Protein AF-A0A9D4BBD5-F1 (afdb_monomer_lite)

pLDDT: mean 76.45, std 22.42, range [34.75, 98.12]

Structure (mmCIF, N/CA/C/O backbone):
data_AF-A0A9D4BBD5-F1
#
_entry.id   AF-A0A9D4BBD5-F1
#
loop_
_atom_site.group_PDB
_atom_site.id
_atom_site.type_symbol
_atom_site.label_atom_id
_atom_site.label_alt_id
_atom_site.label_comp_id
_atom_site.label_asym_id
_atom_site.label_entity_id
_atom_site.label_seq_id
_atom_site.pdbx_PDB_ins_code
_atom_site.Cartn_x
_atom_site.Cartn_y
_atom_site.Cartn_z
_atom_site.occupancy
_atom_site.B_iso_or_equiv
_atom_site.auth_seq_id
_atom_site.auth_comp_id
_atom_site.auth_asym_id
_atom_site.auth_atom_id
_atom_site.pdbx_PDB_model_num
ATOM 1 N N . MET A 1 1 ? 17.693 -8.709 -2.423 1.00 61.81 1 MET A N 1
ATOM 2 C CA . MET A 1 1 ? 16.543 -8.098 -3.123 1.00 61.81 1 MET A CA 1
ATOM 3 C C . MET A 1 1 ? 15.801 -7.257 -2.098 1.00 61.81 1 MET A C 1
ATOM 5 O O . MET A 1 1 ? 15.710 -7.699 -0.963 1.00 61.81 1 MET A O 1
ATOM 9 N N . ILE A 1 2 ? 15.401 -6.033 -2.442 1.00 76.94 2 ILE A N 1
ATOM 10 C CA . ILE A 1 2 ? 14.600 -5.162 -1.566 1.00 76.94 2 ILE A CA 1
ATOM 11 C C . ILE A 1 2 ? 13.135 -5.451 -1.914 1.00 76.94 2 ILE A C 1
ATOM 13 O O . ILE A 1 2 ? 12.805 -5.422 -3.101 1.00 76.94 2 ILE A O 1
ATOM 17 N N . ASN A 1 3 ? 12.301 -5.802 -0.932 1.00 79.50 3 ASN A N 1
ATOM 18 C CA . ASN A 1 3 ? 10.923 -6.279 -1.152 1.00 79.50 3 ASN A CA 1
ATOM 19 C C . ASN A 1 3 ? 9.856 -5.194 -0.930 1.00 79.50 3 ASN A C 1
ATOM 21 O O . ASN A 1 3 ? 8.696 -5.408 -1.249 1.00 79.50 3 ASN A O 1
ATOM 25 N N . ASP A 1 4 ? 10.232 -4.016 -0.440 1.00 87.38 4 ASP A N 1
ATOM 26 C CA . ASP A 1 4 ? 9.368 -2.835 -0.409 1.00 87.38 4 ASP A CA 1
ATOM 27 C C . ASP A 1 4 ? 9.557 -1.963 -1.664 1.00 87.38 4 ASP A C 1
ATOM 29 O O . ASP A 1 4 ? 10.387 -2.261 -2.533 1.00 87.38 4 ASP A O 1
ATOM 33 N N . ALA A 1 5 ? 8.754 -0.907 -1.774 1.00 89.25 5 ALA A N 1
ATOM 34 C CA . ALA A 1 5 ? 8.860 0.108 -2.817 1.00 89.25 5 ALA A CA 1
ATOM 35 C C . ALA A 1 5 ? 8.624 1.486 -2.189 1.00 89.25 5 ALA A C 1
ATOM 37 O O . ALA A 1 5 ? 7.605 1.684 -1.538 1.00 89.25 5 ALA A O 1
ATOM 38 N N . GLU A 1 6 ? 9.571 2.414 -2.341 1.00 87.88 6 GLU A N 1
ATOM 39 C CA . GLU A 1 6 ? 9.406 3.794 -1.860 1.00 87.88 6 GLU A CA 1
ATOM 40 C C . GLU A 1 6 ? 8.250 4.494 -2.577 1.00 87.88 6 GLU A C 1
ATOM 42 O O . GLU A 1 6 ? 7.918 4.140 -3.709 1.00 87.88 6 GLU A O 1
ATOM 47 N N . ASN A 1 7 ? 7.652 5.501 -1.934 1.00 84.88 7 ASN A N 1
ATOM 48 C CA . ASN A 1 7 ? 6.602 6.293 -2.563 1.00 84.88 7 ASN A CA 1
ATOM 49 C C . ASN A 1 7 ? 7.083 6.891 -3.900 1.00 84.88 7 ASN A C 1
ATOM 51 O O . ASN A 1 7 ? 8.047 7.660 -3.934 1.00 84.88 7 ASN A O 1
ATOM 55 N N . GLY A 1 8 ? 6.406 6.532 -4.991 1.00 83.06 8 GLY A N 1
ATOM 56 C CA . GLY A 1 8 ? 6.759 6.945 -6.352 1.00 83.06 8 GLY A CA 1
ATOM 57 C C . GLY A 1 8 ? 7.744 6.021 -7.082 1.00 83.06 8 GLY A C 1
ATOM 58 O O . GLY A 1 8 ? 8.086 6.299 -8.232 1.00 83.06 8 GLY A O 1
ATOM 59 N N . ASP A 1 9 ? 8.188 4.918 -6.471 1.00 89.12 9 ASP A N 1
ATOM 60 C CA . ASP A 1 9 ? 8.909 3.853 -7.177 1.00 89.12 9 ASP A CA 1
ATOM 61 C C . ASP A 1 9 ? 7.952 3.131 -8.143 1.00 89.12 9 ASP A C 1
ATOM 63 O O . ASP A 1 9 ? 6.823 2.794 -7.792 1.00 89.12 9 ASP A O 1
ATOM 67 N N . ALA A 1 10 ? 8.407 2.835 -9.363 1.00 88.06 10 ALA A N 1
ATOM 68 C CA . ALA A 1 10 ? 7.608 2.138 -10.378 1.00 88.06 10 ALA A CA 1
ATOM 69 C C . ALA A 1 10 ? 7.126 0.738 -9.941 1.00 88.06 10 ALA A C 1
ATOM 71 O O . ALA A 1 10 ? 6.168 0.192 -10.496 1.00 88.06 10 ALA A O 1
ATOM 72 N N . LYS A 1 11 ? 7.799 0.133 -8.958 1.00 92.06 11 LYS A N 1
ATOM 73 C CA . LYS A 1 11 ? 7.428 -1.155 -8.370 1.00 92.06 11 LYS A CA 1
ATOM 74 C C 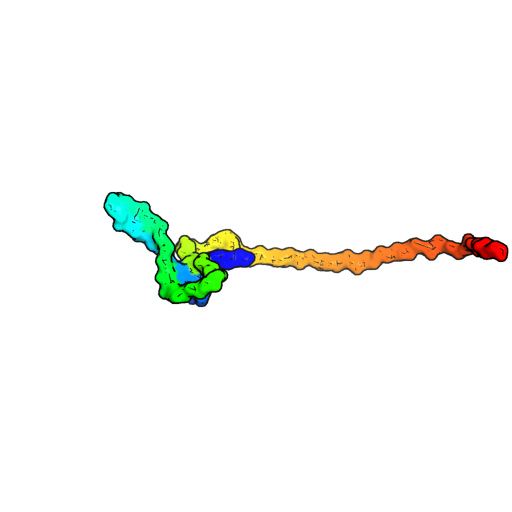. LYS A 1 11 ? 6.349 -1.031 -7.308 1.00 92.06 11 LYS A C 1
ATOM 76 O O . LYS A 1 11 ? 5.817 -2.062 -6.915 1.00 92.06 11 LYS A O 1
ATOM 81 N N . GLN A 1 12 ? 6.031 0.173 -6.834 1.00 94.62 12 GLN A N 1
ATOM 82 C CA . GLN A 1 12 ? 4.897 0.367 -5.948 1.00 94.62 12 GLN A CA 1
ATOM 83 C C . GLN A 1 12 ? 3.621 0.032 -6.721 1.00 94.62 12 GLN A C 1
ATOM 85 O O . GLN A 1 12 ? 3.343 0.574 -7.791 1.00 94.62 12 GLN A O 1
ATOM 90 N N . ASN A 1 13 ? 2.855 -0.905 -6.183 1.00 96.25 13 ASN A N 1
ATOM 91 C CA . ASN A 1 13 ? 1.562 -1.292 -6.737 1.00 96.25 13 ASN A CA 1
ATOM 92 C C . ASN A 1 13 ? 0.472 -1.359 -5.667 1.00 96.25 13 ASN A C 1
ATOM 94 O O . ASN A 1 13 ? -0.698 -1.556 -5.990 1.00 96.25 13 ASN A O 1
ATOM 98 N N . CYS A 1 14 ? 0.840 -1.147 -4.404 1.00 96.56 14 CYS A N 1
ATOM 99 C CA . CYS A 1 14 ? -0.070 -1.112 -3.279 1.00 96.56 14 CYS A CA 1
ATOM 100 C C . CYS A 1 14 ? 0.196 0.088 -2.364 1.00 96.56 14 CYS A C 1
ATOM 102 O O . CYS A 1 14 ? 1.307 0.616 -2.280 1.00 96.56 14 CYS A O 1
ATOM 104 N N . VAL A 1 15 ? -0.836 0.471 -1.616 1.00 95.56 15 VAL A N 1
ATOM 105 C CA . VAL A 1 15 ? -0.784 1.444 -0.522 1.00 95.56 15 VAL A CA 1
ATOM 106 C C . VAL A 1 15 ? -1.342 0.822 0.754 1.00 95.56 15 VAL A C 1
ATOM 108 O O . VAL A 1 15 ? -2.319 0.072 0.722 1.00 95.56 15 VAL A O 1
ATOM 111 N N . MET A 1 16 ? -0.735 1.156 1.891 1.00 95.06 16 MET A N 1
ATOM 112 C CA . MET A 1 16 ? -1.217 0.744 3.209 1.00 95.06 16 MET A CA 1
ATOM 113 C C . MET A 1 16 ? -2.041 1.858 3.836 1.00 95.06 16 MET A C 1
ATOM 115 O O . MET A 1 16 ? -1.612 3.011 3.876 1.00 95.06 16 MET A O 1
ATOM 119 N N . LYS A 1 17 ? -3.225 1.517 4.342 1.00 94.75 17 LYS A N 1
ATOM 120 C CA . LYS A 1 17 ? -4.110 2.455 5.037 1.00 94.75 17 LYS A CA 1
ATOM 121 C C . LYS A 1 17 ? -4.650 1.810 6.303 1.00 94.75 17 LYS A C 1
ATOM 123 O O . LYS A 1 17 ? -4.946 0.617 6.319 1.00 94.75 17 LYS A O 1
ATOM 128 N N . ILE A 1 18 ? -4.806 2.614 7.349 1.00 96.38 18 ILE A N 1
ATOM 129 C CA . ILE A 1 18 ? -5.605 2.223 8.510 1.00 96.38 18 ILE A CA 1
ATOM 130 C C . ILE A 1 18 ? -7.056 2.584 8.194 1.00 96.38 18 ILE A C 1
ATOM 132 O O . ILE A 1 18 ? -7.358 3.743 7.916 1.00 96.38 18 ILE A O 1
ATOM 136 N N . VAL A 1 19 ? -7.939 1.593 8.210 1.00 97.75 19 VAL A N 1
ATOM 137 C CA . VAL A 1 19 ? -9.376 1.749 7.975 1.00 97.75 19 VAL A CA 1
ATOM 138 C C . VAL A 1 19 ? -10.114 1.406 9.260 1.00 97.75 19 VAL A C 1
ATOM 140 O O . VAL A 1 19 ? -9.887 0.353 9.850 1.00 97.75 19 VAL A O 1
ATOM 143 N N . GLU A 1 20 ? -10.9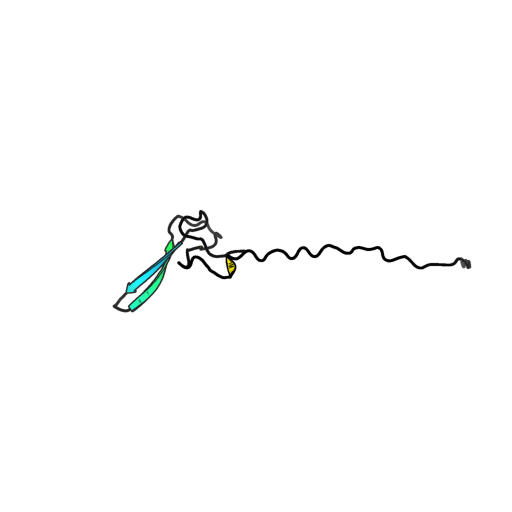96 2.293 9.711 1.00 98.12 20 GLU A N 1
ATOM 144 C CA . GLU A 1 20 ? -11.836 2.030 10.876 1.00 98.12 20 GLU A CA 1
ATOM 145 C C . GLU A 1 20 ? -13.126 1.324 10.449 1.00 98.12 20 GLU A C 1
ATOM 147 O O . GLU A 1 20 ? -13.897 1.841 9.642 1.00 98.12 20 GLU A O 1
ATOM 152 N N . VAL A 1 21 ? -13.370 0.140 11.010 1.00 97.38 21 VAL A N 1
ATOM 153 C CA . VAL A 1 21 ? -14.598 -0.635 10.801 1.00 97.38 21 VAL A CA 1
ATOM 154 C C . VAL A 1 21 ? -15.175 -0.957 12.169 1.00 97.38 21 VAL A C 1
ATOM 156 O O . VAL A 1 21 ? -14.492 -1.540 13.008 1.00 97.38 21 VAL A O 1
ATOM 159 N N . ASN A 1 22 ? -16.424 -0.557 12.424 1.00 97.31 22 ASN A N 1
ATOM 160 C CA . ASN A 1 22 ? -17.091 -0.759 13.717 1.00 97.31 22 ASN A CA 1
ATOM 161 C C . ASN A 1 22 ? -16.247 -0.276 14.914 1.00 97.31 22 ASN A C 1
ATOM 163 O O . ASN A 1 22 ? -16.100 -0.991 15.905 1.00 97.31 22 ASN A O 1
ATOM 167 N N . LYS A 1 23 ? -15.667 0.929 14.811 1.00 97.25 23 LYS A N 1
ATOM 168 C CA . LYS A 1 23 ? -14.783 1.530 15.832 1.00 97.25 23 LYS A CA 1
ATOM 169 C C . LYS A 1 23 ? -13.489 0.754 16.106 1.00 97.25 23 LYS A C 1
ATOM 171 O O . LYS A 1 23 ? -12.842 0.974 17.125 1.00 97.25 23 LYS A O 1
ATOM 176 N N . THR A 1 24 ? -13.113 -0.162 15.218 1.00 97.88 24 THR A N 1
ATOM 177 C CA . THR A 1 24 ? -11.891 -0.960 15.335 1.00 97.88 24 THR A CA 1
ATOM 178 C C . THR A 1 24 ? -10.955 -0.623 14.169 1.00 97.88 24 THR A C 1
ATOM 180 O O . THR A 1 24 ? -11.366 -0.753 13.011 1.00 97.88 24 THR A O 1
ATOM 183 N N . PRO A 1 25 ? -9.706 -0.191 14.421 1.00 98.12 25 PRO A N 1
ATOM 184 C CA . PRO A 1 25 ? -8.747 0.111 13.362 1.00 98.12 25 PRO A CA 1
ATOM 185 C C . PRO A 1 25 ? -8.186 -1.173 12.740 1.00 98.12 25 PRO A C 1
ATOM 187 O O . PRO A 1 25 ? -7.743 -2.077 13.444 1.00 98.12 25 PRO A O 1
ATOM 190 N N . HIS A 1 26 ? -8.188 -1.239 11.411 1.00 97.94 26 HIS A N 1
ATOM 191 C CA . HIS A 1 26 ? -7.668 -2.351 10.621 1.00 97.94 26 HIS A CA 1
ATOM 192 C C . HIS A 1 26 ? -6.583 -1.835 9.689 1.00 97.94 26 HIS A C 1
ATOM 194 O O . HIS A 1 26 ? -6.758 -0.810 9.036 1.00 97.94 26 HIS A O 1
ATOM 200 N N . LEU A 1 27 ? -5.465 -2.547 9.604 1.00 96.62 27 LEU A N 1
ATOM 201 C CA . LEU A 1 27 ? -4.431 -2.243 8.629 1.00 96.62 27 LEU A CA 1
ATOM 202 C C . LEU A 1 27 ? -4.742 -2.997 7.333 1.00 96.62 27 LEU A C 1
ATOM 204 O O . LEU A 1 27 ? -4.764 -4.226 7.323 1.00 96.62 27 LEU A O 1
ATOM 208 N N . CYS A 1 28 ? -4.992 -2.260 6.255 1.00 96.62 28 CYS A N 1
ATOM 209 C CA . CYS A 1 28 ? -5.415 -2.817 4.977 1.00 96.62 28 CYS A CA 1
ATOM 210 C C . CYS A 1 28 ? -4.475 -2.392 3.847 1.00 96.62 28 CYS A C 1
ATOM 212 O O . CYS A 1 28 ? -4.055 -1.233 3.766 1.00 96.62 28 CYS A O 1
ATOM 214 N N . THR A 1 29 ? -4.195 -3.338 2.954 1.00 96.31 29 THR A N 1
ATOM 215 C CA . THR A 1 29 ? -3.452 -3.120 1.713 1.00 96.31 29 THR A CA 1
ATOM 216 C C . THR A 1 29 ? -4.439 -2.930 0.569 1.00 96.31 29 THR A C 1
ATOM 218 O O . THR A 1 29 ? -5.319 -3.764 0.367 1.00 96.31 29 THR A O 1
ATOM 221 N N . PHE A 1 30 ? -4.289 -1.845 -0.183 1.00 96.81 30 PHE A N 1
ATOM 222 C CA . PHE A 1 30 ? -5.110 -1.548 -1.354 1.00 96.81 30 PHE A CA 1
ATOM 223 C C . PHE A 1 30 ? -4.230 -1.455 -2.591 1.00 96.81 30 PHE A C 1
ATOM 225 O O . PHE A 1 30 ? -3.139 -0.893 -2.515 1.00 96.81 30 PHE A O 1
ATOM 232 N N . ALA A 1 31 ? -4.714 -1.969 -3.719 1.00 97.06 31 ALA A N 1
ATOM 233 C CA . ALA A 1 31 ? -4.059 -1.778 -5.006 1.00 97.06 31 ALA A CA 1
ATOM 234 C C . ALA A 1 31 ? -4.091 -0.290 -5.395 1.00 97.06 31 ALA A C 1
ATOM 236 O O . ALA A 1 31 ? -5.129 0.361 -5.271 1.00 97.06 31 ALA A O 1
ATOM 237 N N . ASP A 1 32 ? -2.952 0.232 -5.845 1.00 94.94 32 ASP A N 1
ATOM 238 C CA . ASP A 1 32 ? -2.819 1.603 -6.364 1.00 94.94 32 ASP A CA 1
ATOM 239 C C . ASP A 1 32 ? -2.938 1.648 -7.898 1.00 94.94 32 ASP A C 1
ATOM 241 O O . ASP A 1 32 ? -3.276 2.666 -8.494 1.00 94.94 32 ASP A O 1
ATOM 245 N N . ARG A 1 33 ? -2.705 0.500 -8.542 1.00 95.12 33 ARG A N 1
ATOM 246 C CA . ARG A 1 33 ? -2.889 0.252 -9.974 1.00 95.12 33 ARG A CA 1
ATOM 247 C C . ARG A 1 33 ? -3.261 -1.208 -10.210 1.00 95.12 33 ARG A C 1
ATOM 249 O O . ARG A 1 33 ? -3.189 -2.019 -9.288 1.00 95.12 33 ARG A O 1
ATOM 256 N N . ASP A 1 34 ? -3.583 -1.552 -11.451 1.00 97.12 34 ASP A N 1
ATOM 257 C CA . ASP A 1 34 ? -3.759 -2.946 -11.853 1.00 97.12 34 ASP A CA 1
ATOM 258 C C . ASP A 1 34 ? -2.476 -3.755 -11.594 1.00 97.12 34 ASP A C 1
ATOM 260 O O . ASP A 1 34 ? -1.356 -3.297 -11.863 1.00 97.12 34 ASP A O 1
ATOM 264 N N . ILE A 1 35 ? -2.656 -4.960 -11.050 1.00 97.31 35 ILE A N 1
ATOM 265 C CA . ILE A 1 35 ? -1.589 -5.883 -10.649 1.00 97.31 35 ILE A CA 1
ATOM 266 C C . ILE A 1 35 ? -1.723 -7.151 -11.484 1.00 97.31 35 ILE A C 1
ATOM 268 O O . ILE A 1 35 ? -2.785 -7.779 -11.515 1.00 97.31 35 ILE A O 1
ATOM 272 N N . ALA A 1 36 ? -0.648 -7.535 -12.166 1.00 96.94 36 ALA A N 1
ATOM 273 C CA . ALA A 1 36 ? -0.645 -8.741 -12.980 1.00 96.94 36 ALA A CA 1
ATOM 274 C C . ALA A 1 36 ? -0.563 -10.010 -12.113 1.00 96.94 36 ALA A C 1
ATOM 276 O O . ALA A 1 36 ? -0.039 -10.010 -10.999 1.00 96.94 36 ALA A O 1
ATOM 277 N N . ILE A 1 37 ? -1.039 -11.137 -12.647 1.00 97.44 37 ILE A N 1
ATOM 278 C CA . ILE A 1 37 ? -0.895 -12.436 -11.977 1.00 97.44 37 ILE A CA 1
ATOM 279 C C . ILE A 1 37 ? 0.597 -12.744 -11.786 1.00 97.44 37 ILE A C 1
ATOM 281 O O . ILE A 1 37 ? 1.373 -12.708 -12.739 1.00 97.44 37 ILE A O 1
ATOM 285 N N . GLY A 1 38 ? 0.983 -13.071 -10.551 1.00 96.38 38 GLY A N 1
ATOM 286 C CA . GLY A 1 38 ? 2.371 -13.364 -10.183 1.00 96.38 38 GLY A CA 1
ATOM 287 C C . GLY A 1 38 ? 3.235 -12.127 -9.916 1.00 96.38 38 GLY A C 1
ATOM 288 O O . GLY A 1 38 ? 4.397 -12.282 -9.546 1.00 96.38 38 GLY A O 1
ATOM 289 N N . GLU A 1 39 ? 2.694 -10.916 -10.065 1.00 95.88 39 GLU A N 1
ATOM 290 C CA . GLU A 1 39 ? 3.375 -9.693 -9.650 1.00 95.88 39 GLU A CA 1
ATOM 291 C C . GLU A 1 39 ? 3.429 -9.602 -8.113 1.00 95.88 39 GLU A C 1
ATOM 293 O O . GLU A 1 39 ? 2.449 -9.858 -7.414 1.00 95.88 39 GLU A O 1
ATOM 298 N N . GLU A 1 40 ? 4.595 -9.251 -7.571 1.00 94.94 40 GLU A N 1
ATOM 299 C CA . GLU A 1 40 ? 4.794 -9.103 -6.128 1.00 94.94 40 GLU A CA 1
ATOM 300 C C . GLU A 1 40 ? 4.125 -7.826 -5.611 1.00 94.94 40 GLU A C 1
ATOM 302 O O . GLU A 1 40 ? 4.356 -6.742 -6.151 1.00 94.94 40 GLU A O 1
ATOM 307 N N . LEU A 1 41 ? 3.345 -7.938 -4.533 1.00 95.31 41 LEU A N 1
ATOM 308 C CA . LEU A 1 41 ? 2.731 -6.785 -3.873 1.00 95.31 41 LEU A CA 1
ATOM 309 C C . LEU A 1 41 ? 3.786 -5.981 -3.119 1.00 95.31 41 LEU A C 1
ATOM 311 O O . LEU A 1 41 ? 4.467 -6.502 -2.236 1.00 95.31 41 LEU A O 1
ATOM 315 N N . ARG A 1 42 ? 3.907 -4.700 -3.459 1.00 95.25 42 ARG A N 1
ATOM 316 C CA . ARG A 1 42 ? 4.945 -3.808 -2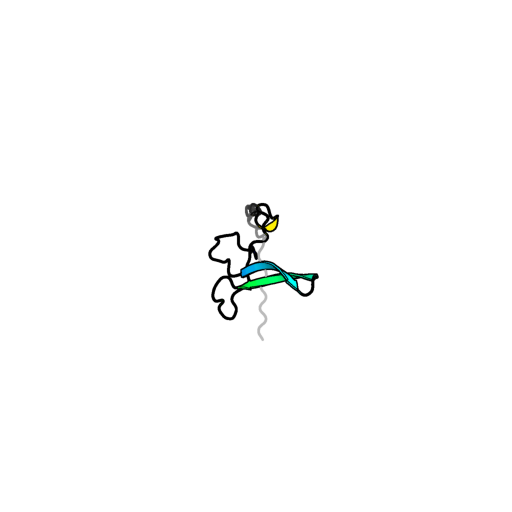.946 1.00 95.25 42 ARG A CA 1
ATOM 317 C C . ARG A 1 42 ? 4.339 -2.457 -2.599 1.00 95.25 42 ARG A C 1
ATOM 319 O O . ARG A 1 42 ? 3.612 -1.858 -3.393 1.00 95.25 42 ARG A O 1
ATOM 326 N N . TYR A 1 43 ? 4.662 -1.983 -1.404 1.00 93.94 43 TYR A N 1
ATOM 327 C CA . TYR A 1 43 ? 4.192 -0.716 -0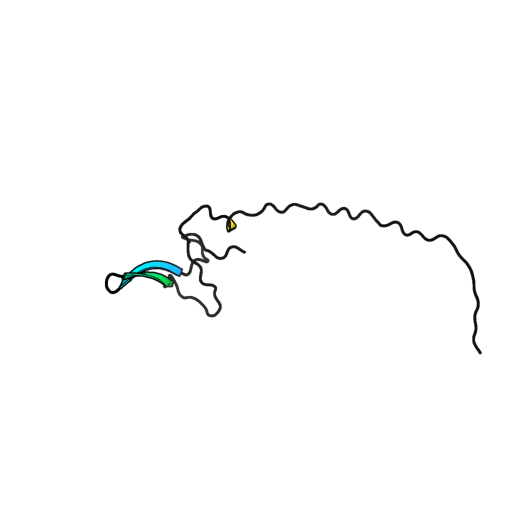.856 1.00 93.94 43 TYR A CA 1
ATOM 328 C C . TYR A 1 43 ? 5.298 -0.049 -0.037 1.00 93.94 43 TYR A C 1
ATOM 330 O O . TYR A 1 43 ? 6.255 -0.707 0.386 1.00 93.94 43 TYR A O 1
ATOM 338 N N . ASP A 1 44 ? 5.144 1.250 0.209 1.00 92.88 44 ASP A N 1
ATOM 339 C CA . ASP A 1 44 ? 6.072 2.001 1.049 1.00 92.88 44 ASP A CA 1
ATOM 340 C C . ASP A 1 44 ? 5.779 1.754 2.526 1.00 92.88 44 ASP A C 1
ATOM 342 O O . ASP A 1 44 ? 4.658 1.932 3.004 1.00 92.88 44 ASP A O 1
ATOM 346 N N . TYR A 1 45 ? 6.808 1.355 3.267 1.00 91.31 45 TYR A N 1
ATOM 347 C CA . TYR A 1 45 ? 6.721 1.132 4.709 1.00 91.31 45 TYR A CA 1
ATOM 348 C C . TYR A 1 45 ? 6.731 2.457 5.489 1.00 91.31 45 TYR A C 1
ATOM 350 O O . TYR A 1 45 ? 6.558 2.453 6.706 1.00 91.31 45 TYR A O 1
ATOM 358 N N . GLY A 1 46 ? 6.944 3.588 4.807 1.00 88.75 46 GLY A N 1
ATOM 359 C CA . GLY A 1 46 ? 6.867 4.930 5.386 1.00 88.75 46 GLY A CA 1
ATOM 360 C C . GLY A 1 46 ? 8.099 5.326 6.199 1.00 88.75 46 GLY A C 1
ATOM 361 O O . GLY A 1 46 ? 8.086 6.346 6.885 1.00 88.75 46 GLY A O 1
ATOM 362 N N . VAL A 1 47 ? 9.173 4.533 6.135 1.00 89.56 47 VAL A N 1
ATOM 363 C CA . VAL A 1 47 ? 10.437 4.801 6.829 1.00 89.56 47 VAL A CA 1
ATOM 364 C C . VAL A 1 47 ? 11.561 4.884 5.794 1.00 89.56 47 VAL A C 1
ATOM 366 O O . VAL A 1 47 ? 11.861 3.878 5.155 1.00 89.56 47 VAL A O 1
ATOM 369 N N . PRO A 1 48 ? 12.229 6.041 5.629 1.00 82.62 48 PRO A N 1
ATOM 370 C CA . PRO A 1 48 ? 13.268 6.202 4.606 1.00 82.62 48 PRO A CA 1
ATOM 371 C C . PRO A 1 48 ? 14.520 5.336 4.828 1.00 82.62 48 PRO A C 1
ATOM 373 O O . PRO A 1 48 ? 15.194 4.933 3.886 1.00 82.62 48 PRO A O 1
ATOM 376 N N . THR A 1 49 ? 14.875 5.054 6.084 1.00 85.62 49 THR A N 1
ATOM 377 C CA . THR A 1 49 ? 16.191 4.503 6.464 1.00 85.62 49 THR A CA 1
ATOM 378 C C . THR A 1 49 ? 16.145 3.032 6.872 1.00 85.62 49 THR A C 1
ATOM 380 O O . THR A 1 49 ? 16.845 2.600 7.794 1.00 85.62 49 THR A O 1
ATOM 383 N N . LEU A 1 50 ? 15.340 2.233 6.170 1.00 87.44 50 LEU A N 1
ATOM 384 C CA . LEU A 1 50 ? 15.181 0.814 6.482 1.00 87.44 50 LEU A CA 1
ATOM 385 C C . LEU A 1 50 ? 16.505 0.042 6.307 1.00 87.44 50 LEU A C 1
ATOM 387 O O . LEU A 1 50 ? 17.217 0.247 5.318 1.00 87.44 50 LEU A O 1
ATOM 391 N N . PRO A 1 51 ? 16.865 -0.863 7.241 1.00 86.75 51 PRO A N 1
ATOM 392 C CA . PRO A 1 51 ? 18.160 -1.546 7.227 1.00 86.75 51 PRO A CA 1
ATOM 393 C C . PRO A 1 51 ? 18.459 -2.295 5.927 1.00 86.75 51 PRO A C 1
ATOM 395 O O . PRO A 1 51 ? 19.599 -2.288 5.472 1.00 86.75 51 PRO A O 1
ATOM 398 N N . TRP A 1 52 ? 17.442 -2.896 5.308 1.00 85.88 52 TRP A N 1
ATOM 399 C CA . TRP A 1 52 ? 17.574 -3.668 4.071 1.00 85.88 52 TRP A CA 1
ATOM 400 C C . TRP A 1 52 ? 17.704 -2.809 2.806 1.00 85.88 52 TRP A C 1
ATOM 402 O O . TRP A 1 52 ? 18.138 -3.324 1.778 1.00 85.88 52 TRP A O 1
ATOM 412 N N . ARG A 1 53 ? 17.392 -1.502 2.865 1.00 85.31 53 ARG A N 1
ATOM 413 C CA . ARG A 1 53 ? 17.672 -0.559 1.765 1.00 85.31 53 ARG A CA 1
ATOM 414 C C . ARG A 1 53 ? 19.161 -0.216 1.667 1.00 85.31 53 ARG A C 1
ATOM 416 O O . ARG A 1 53 ? 19.636 0.240 0.626 1.00 85.31 53 ARG A O 1
ATOM 423 N N . LYS A 1 54 ? 19.934 -0.464 2.731 1.00 83.06 54 LYS A N 1
ATOM 424 C CA . LYS A 1 54 ? 21.385 -0.263 2.726 1.00 83.06 54 LYS A CA 1
ATOM 425 C C . LYS A 1 54 ? 22.026 -1.319 1.832 1.00 83.06 54 LYS A C 1
ATOM 427 O O . LYS A 1 54 ? 21.989 -2.508 2.132 1.00 83.06 54 LYS A O 1
ATOM 432 N N . LYS A 1 55 ? 22.675 -0.887 0.751 1.00 70.94 55 LYS A N 1
ATOM 433 C CA . LYS A 1 55 ? 23.556 -1.773 -0.014 1.00 70.94 55 LYS A CA 1
ATOM 434 C C . LYS A 1 55 ? 24.715 -2.175 0.900 1.00 70.94 55 LYS A C 1
ATOM 436 O O . LYS A 1 55 ? 25.538 -1.327 1.250 1.00 70.94 55 LYS A O 1
ATOM 441 N N . CYS A 1 56 ? 24.784 -3.445 1.302 1.00 62.78 56 CYS A N 1
ATOM 442 C CA . CYS A 1 56 ? 26.013 -3.991 1.867 1.00 62.78 56 CYS A CA 1
ATOM 443 C C . CYS A 1 56 ? 27.120 -3.716 0.849 1.00 62.78 56 CYS A C 1
ATOM 445 O O . CYS A 1 56 ? 26.987 -4.094 -0.316 1.00 62.78 56 CYS A O 1
ATOM 447 N N . LYS A 1 57 ? 28.183 -3.011 1.251 1.00 61.78 57 LYS A N 1
ATOM 448 C CA . LYS A 1 57 ? 29.361 -2.907 0.393 1.00 61.78 57 LYS A CA 1
ATOM 449 C C . LYS A 1 57 ? 29.839 -4.334 0.160 1.00 61.78 57 LYS A C 1
ATOM 451 O O . LYS A 1 57 ? 30.138 -5.033 1.127 1.00 61.78 57 LYS A O 1
ATOM 456 N N . GLU A 1 58 ? 29.840 -4.777 -1.093 1.00 61.75 58 GLU A N 1
ATOM 457 C CA . GLU A 1 58 ? 30.484 -6.029 -1.463 1.00 61.75 58 GLU A CA 1
ATOM 458 C C . GLU A 1 58 ? 31.915 -5.964 -0.925 1.00 61.75 58 GLU A C 1
ATOM 460 O O . GLU A 1 58 ? 32.710 -5.121 -1.349 1.00 61.75 58 GLU A O 1
ATOM 465 N N . HIS A 1 59 ? 32.244 -6.817 0.045 1.00 60.22 59 HIS A N 1
ATOM 466 C CA . HIS A 1 59 ? 33.640 -7.084 0.334 1.00 60.22 59 HIS A CA 1
ATOM 467 C C . HIS A 1 59 ? 34.174 -7.783 -0.911 1.00 60.22 59 HIS A C 1
ATOM 469 O O . HIS A 1 59 ? 33.888 -8.955 -1.142 1.00 60.22 59 HIS A O 1
ATOM 475 N N . LYS A 1 60 ? 34.904 -7.040 -1.747 1.00 53.97 60 LYS A N 1
ATOM 476 C CA . LYS A 1 60 ? 35.731 -7.607 -2.809 1.00 53.97 60 LYS A CA 1
ATOM 477 C C . LYS A 1 60 ? 36.758 -8.506 -2.113 1.00 53.97 60 LYS A C 1
ATOM 479 O O . LYS A 1 60 ? 37.829 -8.036 -1.741 1.00 53.97 60 LYS A O 1
ATOM 484 N N . MET A 1 61 ? 36.431 -9.776 -1.877 1.00 50.53 61 MET A N 1
ATOM 485 C CA . MET A 1 61 ? 37.452 -10.785 -1.623 1.00 50.53 61 MET A CA 1
ATOM 486 C C . MET A 1 61 ? 38.262 -10.864 -2.913 1.00 50.53 61 MET A C 1
ATOM 488 O O . MET A 1 61 ? 37.826 -11.447 -3.903 1.00 50.53 61 MET A O 1
ATOM 492 N N . GLY A 1 62 ? 39.398 -10.165 -2.934 1.00 49.19 62 GLY A N 1
ATOM 493 C CA . GLY A 1 62 ? 40.412 -10.359 -3.956 1.00 49.19 62 GLY A CA 1
ATOM 494 C C . GLY A 1 62 ? 40.744 -11.843 -3.983 1.00 49.19 62 GLY A C 1
ATOM 495 O O . GLY A 1 62 ? 41.048 -12.424 -2.948 1.00 49.19 62 GLY A O 1
ATOM 496 N N . ASN A 1 63 ? 40.599 -12.465 -5.144 1.00 55.00 63 ASN A N 1
ATOM 497 C CA . ASN A 1 63 ? 40.857 -13.882 -5.330 1.00 55.00 63 ASN A CA 1
ATOM 498 C C . ASN A 1 63 ? 42.373 -14.125 -5.175 1.00 55.00 63 ASN A C 1
ATO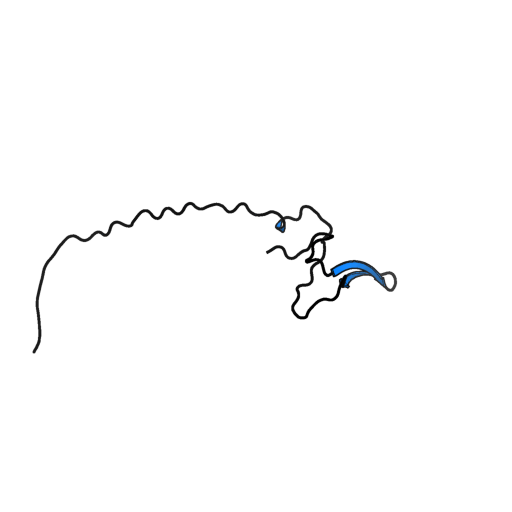M 500 O O . ASN A 1 63 ? 43.112 -13.654 -6.041 1.00 55.00 63 ASN A O 1
ATOM 504 N N . PRO A 1 64 ? 42.896 -14.831 -4.150 1.00 52.88 64 PRO A N 1
ATOM 505 C CA . PRO A 1 64 ? 44.282 -15.254 -4.165 1.00 52.88 64 PRO A CA 1
ATOM 506 C C . PRO A 1 64 ? 44.303 -16.651 -4.783 1.00 52.88 64 PRO A C 1
ATOM 508 O O . PRO A 1 64 ? 44.371 -17.658 -4.084 1.00 52.88 64 PRO A O 1
ATOM 511 N N . MET A 1 65 ? 44.191 -16.734 -6.108 1.00 45.47 65 MET A N 1
ATOM 512 C CA . MET A 1 65 ? 44.512 -17.976 -6.810 1.00 45.47 65 MET A CA 1
ATOM 513 C C . MET A 1 65 ? 46.002 -17.949 -7.160 1.00 45.47 65 MET A C 1
ATOM 515 O O . MET A 1 65 ? 46.379 -17.734 -8.307 1.00 45.47 65 MET A O 1
ATOM 519 N N . THR A 1 66 ? 46.852 -18.151 -6.151 1.00 43.91 66 THR A N 1
ATOM 520 C CA . THR A 1 66 ? 48.253 -18.520 -6.377 1.00 43.91 66 THR A CA 1
ATOM 521 C C . THR A 1 66 ? 48.323 -20.041 -6.432 1.00 43.91 66 THR A C 1
ATOM 523 O O . THR A 1 66 ? 48.156 -20.733 -5.431 1.00 43.91 66 THR A O 1
ATOM 526 N N . THR A 1 67 ? 48.466 -20.520 -7.666 1.00 44.56 67 THR A N 1
ATOM 527 C CA . THR A 1 67 ? 48.995 -21.813 -8.122 1.00 44.56 67 THR A CA 1
ATOM 528 C C . THR A 1 67 ? 49.467 -22.777 -7.030 1.00 44.56 67 THR A C 1
ATOM 530 O O . THR A 1 67 ? 50.488 -22.553 -6.382 1.00 44.56 67 THR A O 1
ATOM 533 N N . ARG A 1 68 ? 48.771 -23.914 -6.903 1.00 41.88 68 ARG A N 1
ATOM 534 C CA . ARG A 1 68 ? 49.320 -25.109 -6.254 1.00 41.88 68 ARG A CA 1
ATOM 535 C C . ARG A 1 68 ? 50.422 -25.651 -7.162 1.00 41.88 68 ARG A C 1
ATOM 537 O O . ARG A 1 68 ? 50.125 -26.106 -8.264 1.00 41.88 68 ARG A O 1
ATOM 544 N N . SER A 1 69 ? 51.670 -25.566 -6.718 1.00 43.00 69 SER A N 1
ATOM 545 C CA . SER A 1 69 ? 52.793 -26.259 -7.344 1.00 43.00 69 SER A CA 1
ATOM 546 C C . SER A 1 69 ? 52.510 -27.760 -7.320 1.00 43.00 69 SER A C 1
ATOM 548 O O . SER A 1 69 ? 52.339 -28.348 -6.255 1.00 43.00 69 SER A O 1
ATOM 550 N N . THR A 1 70 ? 52.404 -28.361 -8.500 1.00 41.12 70 THR A N 1
ATOM 551 C CA . THR A 1 70 ? 52.433 -29.810 -8.692 1.00 41.12 70 THR A CA 1
ATOM 552 C C . THR A 1 70 ? 53.810 -30.322 -8.290 1.00 41.12 70 THR A C 1
ATOM 554 O O . THR A 1 70 ? 54.792 -30.060 -8.981 1.00 41.12 70 THR A O 1
ATOM 557 N N . ASP A 1 71 ? 53.864 -31.019 -7.162 1.00 45.22 71 ASP A N 1
ATOM 558 C CA . ASP A 1 71 ? 54.970 -31.886 -6.777 1.00 45.22 71 ASP A CA 1
ATOM 559 C C . ASP A 1 71 ? 54.834 -33.218 -7.527 1.00 45.22 71 ASP A C 1
ATOM 561 O O . ASP A 1 71 ? 53.788 -33.861 -7.420 1.00 45.22 71 ASP A O 1
ATOM 565 N N . SER A 1 72 ? 55.833 -33.582 -8.338 1.00 42.56 72 SER A N 1
ATOM 566 C CA . SER A 1 72 ? 56.071 -34.939 -8.869 1.00 42.56 72 SER A CA 1
ATOM 567 C C . SER A 1 72 ? 57.433 -35.007 -9.589 1.00 42.56 72 SER A C 1
ATOM 569 O O . SER A 1 72 ? 57.521 -34.859 -10.807 1.00 42.56 72 SER A O 1
ATOM 571 N N . GLN A 1 73 ? 58.502 -35.242 -8.824 1.00 38.25 73 GLN A N 1
ATOM 572 C CA . GLN A 1 73 ? 59.6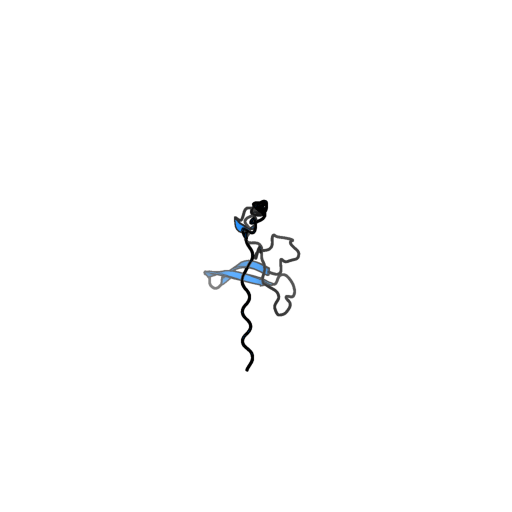03 -36.152 -9.203 1.00 38.25 73 GLN A CA 1
ATOM 573 C C . GLN A 1 73 ? 59.116 -37.584 -8.874 1.00 38.25 73 GLN A C 1
ATOM 575 O O . GLN A 1 73 ? 58.392 -37.744 -7.901 1.00 38.25 73 GLN A O 1
ATOM 580 N N . GLU A 1 74 ? 59.388 -38.687 -9.574 1.00 40.75 74 GLU A N 1
ATOM 581 C CA . GLU A 1 74 ? 60.401 -39.082 -10.557 1.00 40.75 74 GLU A CA 1
ATOM 582 C C . GLU A 1 74 ? 59.904 -40.345 -11.338 1.00 40.75 74 GLU A C 1
ATOM 584 O O . GLU A 1 74 ? 58.830 -40.869 -11.024 1.00 40.75 74 GLU A O 1
ATOM 589 N N . PRO A 1 75 ? 60.641 -40.843 -12.358 1.00 42.69 75 PRO A N 1
ATOM 590 C CA . PRO A 1 75 ? 60.193 -41.863 -13.309 1.00 42.69 75 PRO A CA 1
ATOM 591 C C . PRO A 1 75 ? 60.590 -43.310 -12.943 1.00 42.69 75 PRO A C 1
ATOM 593 O O . PRO A 1 75 ? 61.665 -43.560 -12.409 1.00 42.69 75 PRO A O 1
ATOM 596 N N . GLY A 1 76 ? 59.779 -44.276 -13.393 1.00 37.03 76 GLY A N 1
ATOM 597 C CA . GLY A 1 76 ? 60.198 -45.667 -13.633 1.00 37.03 76 GLY A CA 1
ATOM 598 C C . GLY A 1 76 ? 59.428 -46.734 -12.848 1.00 37.03 76 GLY A C 1
ATOM 599 O O . GLY A 1 76 ? 59.583 -46.838 -11.643 1.00 37.03 76 GLY A O 1
ATOM 600 N N . GLN A 1 77 ? 58.625 -47.565 -13.530 1.00 34.75 77 GLN A N 1
ATOM 601 C CA . GLN A 1 77 ? 59.001 -48.944 -13.894 1.00 34.75 77 GLN A CA 1
ATOM 602 C C . GLN A 1 77 ? 57.872 -49.645 -14.677 1.00 34.75 77 GLN A C 1
ATOM 604 O O . GLN A 1 77 ? 56.735 -49.757 -14.228 1.00 34.75 77 GLN A O 1
ATOM 609 N N . THR A 1 78 ? 58.227 -50.140 -15.863 1.00 44.91 78 THR A N 1
ATOM 610 C CA . THR A 1 78 ? 57.457 -51.063 -16.708 1.00 44.91 78 THR A CA 1
ATOM 611 C C . THR A 1 78 ? 57.324 -52.428 -16.038 1.00 44.91 78 THR A C 1
ATOM 613 O O . THR A 1 78 ? 58.340 -52.987 -15.646 1.00 44.91 78 THR A O 1
ATOM 616 N N . THR A 1 79 ? 56.131 -53.030 -16.052 1.00 42.81 79 THR A N 1
ATOM 617 C CA . THR A 1 79 ? 55.974 -54.432 -16.487 1.00 42.81 79 THR A CA 1
ATOM 618 C C . THR A 1 79 ? 54.608 -54.644 -17.138 1.00 42.81 79 THR A C 1
ATOM 620 O O . THR A 1 79 ? 53.559 -54.334 -16.583 1.00 42.81 79 THR A O 1
ATOM 623 N N . SER A 1 80 ? 54.675 -55.143 -18.370 1.00 42.31 80 SER A N 1
ATOM 624 C CA . SER A 1 80 ? 53.573 -55.649 -19.179 1.00 42.31 80 SER A CA 1
ATOM 625 C C . SER A 1 80 ? 53.245 -57.070 -18.728 1.00 42.31 80 SER A C 1
ATOM 627 O O . SER A 1 80 ? 54.161 -57.879 -18.585 1.00 42.31 80 SER A O 1
ATOM 629 N N . ILE A 1 81 ? 51.963 -57.387 -18.556 1.00 44.31 81 ILE A N 1
ATOM 630 C CA . ILE A 1 81 ? 51.474 -58.765 -18.632 1.00 44.31 81 ILE A CA 1
ATOM 631 C C . ILE A 1 81 ? 50.286 -58.793 -19.599 1.00 44.31 81 ILE A C 1
ATOM 633 O O . ILE A 1 81 ? 49.209 -58.284 -19.307 1.00 44.31 81 ILE A O 1
ATOM 637 N N . HIS A 1 82 ? 50.506 -59.370 -20.776 1.00 40.84 82 HIS A N 1
ATOM 638 C CA . HIS A 1 82 ? 49.455 -59.929 -21.619 1.00 40.84 82 HIS A CA 1
ATOM 639 C C . HIS A 1 82 ? 49.805 -61.402 -21.857 1.00 40.84 82 HIS A C 1
ATOM 641 O O . HIS A 1 82 ? 50.983 -61.743 -21.954 1.00 40.84 82 HIS A O 1
ATOM 647 N N . THR A 1 83 ? 48.749 -62.215 -21.843 1.00 45.88 83 THR A N 1
ATOM 648 C CA . THR A 1 83 ? 48.651 -63.680 -21.949 1.00 45.88 83 THR A CA 1
ATOM 649 C C . THR A 1 83 ? 49.608 -64.351 -22.924 1.00 45.88 83 THR A C 1
ATOM 651 O O . THR A 1 83 ? 49.782 -63.817 -24.040 1.00 45.88 83 THR A O 1
#

Organism: Dreissena polymorpha (NCBI:txid45954)

InterPro domains:
  IPR001214 SET domain [PF00856] (9-46)
  IPR046341 SET domain superfamily [G3DSA:2.170.270.10] (1-49)
  IPR046341 SET domain superfamily [SSF82199] (12-55)
  IPR051760 Histone-lysine N-methyltransferase KMT5A [PTHR46167] (2-68)

Sequence (83 aa):
MINDAENGDAKQNCVMKIVEVNKTPHLCTFADRDIAIGEELRYDYGVPTLPWRKKCKEHKMGNPMTTRSTDSQEPGQTTSIHT

Foldseek 3Di:
DDQAAAVPRPLAQWEWDFDADPNDTDIDIDGPDDADVPRRHHYHPPDPPDPVVDDDPPPPPPDPPDDDDDDDDDDDDDDDDDD

Radius of gyration: 30.62 Å; chains: 1; bounding box: 78×71×38 Å

Secondary structure (DSSP, 8-state):
---S--TT-TT--EEEEEEEETTEEEEEEEESS---TTPPP----S-TT-GGGS-----------------------------

=== Feature glossary ===
A reading guide for the features in this record.

Start from the sequence.

  · Sequence gives the chain of amino acids in standard one-letter code (A=alanine, C=cysteine, …, Y=tyrosine), read N→C. It is the only feature that is directly encoded by the gene; all structural features are derived from the folded form of this sequence.

Fold it, and you get atomic coordinates and the backbone conformation that goes with them.

  · The mmCIF table is the protein's shape written out atom by atom. For each backbone N, Cα, C, and carbonyl O, it records an (x, y, z) coordinate triple in Å plus the residue type, chain letter, and residue number.

  · Backbone dihedral angles. Every residue except chain termini has a φ (preceding-C → N → Cα → C) and a ψ (N → Cα → C → next-N). They are reported in degrees following the IUPAC sign convention. Secondary structure is essentially a statement about which (φ, ψ) basin each residue occupies.

  · DSSP 8-state secondary structure assigns each residue one of H (α-helix), G (3₁₀-helix), I (π-helix), E (extended β-strand), B (isolated β-bridge), T (hydrogen-bonded turn), S (bend), or '-' (coil). The assignment is computed from backbone hydrogen-bond geometry via the Kabsch–Sander algorithm.

  · P-SEA three-state annotation labels each residue as helix, strand, or coil based purely on the geometry of the Cα trace. It serves as a fallback when the full backbone (and thus DSSP) is unavailable.

Summarize the fold with a handful of shape descriptors and a per-residue structural alphabet.

  · Radius of gyration (Rg) is the root-mean-square distance of Cα atoms from their centroid — a single number for overall size and compactness. A globular domain of N residues has Rg ≈ 2.2·N^0.38 Å; an extended or disordered chain has a much larger Rg. The Cα contact count is the number of residue pairs whose Cα atoms are within 8 Å and are more than four positions apart in sequence — a standard proxy for tertiary packing density. The bounding box is the smallest axis-aligned box enclosing all Cα atoms.

  · Foldseek's 3Di representation compresses backbone geometry into a per-residue letter drawn from a learned twenty-state alphabet. It captures the tertiary interaction pattern around each residue — which residues are packed against it in space, regardless of where they are in sequence.

  · Accessible surface area quantifies burial. A residue with SASA near zero is packed into the hydrophobic core; one with SASA >100 Å² sits on the surface. Computed here via the Shrake–Rupley numerical algorithm with a 1.4 Å probe.

Ask how reliable the model is.

  · For AlphaFold models, the B-factor field carries pLDDT — the model's own estimate of local accuracy on a 0–100 scale. Regions with pLDDT<50 should be treated as essentially unmodeled; they often correspond to intrinsically disordered segments.

  · For experimental (PDB) structures, the B-factor (temperature factor) quantifies the positional spread of each atom in the crystal — a combination of thermal vibration and static disorder — in units of Å². High B-factors mark flexible loops or poorly resolved regions; low B-factors mark the rigid, well-ordered core.

  · PAE(i, j) answers: if I align the predicted and true structures on residue i, how far off (in Å) do I expect residue j to be? A block-diagonal PAE matrix with low values on the blocks and high values off-diagonal is the signature of a multi-domain protein with confidently predicted domains but uncertain inter-domain orientation.

Place it in context: what it resembles, what it is annotated as, and how it looks.

  · Structural nearest neighbors (via Foldseek easy-search vs the PDB). Reported per hit: target PDB id, E-value, and alignment TM-score. A TM-score above ~0.5 is the conventional threshold for 'same fold'.

  · Functional annotations link the protein to curated databases. InterPro entries identify conserved domains and families by matching the sequence against member-database signatures (Pfam, PROSITE, CDD, …). Gene Ontology (GO) terms describe molecular function, biological process, and cellular component in a controlled vocabulary. CATH places the structure in a hierarchical fold classification (Class/Architecture/Topology/Homologous-superfamily). The organism is the source species.

  · Plot images: a contact map (which residues are close in 3D, as an N×N binary image), a Ramachandran scatter (backbone torsion angles, revealing secondary-structure composition at a glance), and — for AlphaFold structures — a PAE heatmap (pairwise prediction confidence).

  · Structure images are PyMOL renders from six orthogonal camera directions. Cartoon representation draws helices as coils and strands as arrows; sticks shows the backbone as bonds; surface shows the solvent-excluded envelope. Rainbow coloring maps sequence position to hue (blue→red, N→C); chain coloring assigns a distinct color per polypeptide.